Protein AF-A0A9W4LRI4-F1 (afdb_monomer_lite)

pLDDT: mean 78.51, std 10.48, range [51.91, 92.44]

Radius of gyration: 32.68 Å; chains: 1; bounding box: 70×20×78 Å

Secondary structure (DSSP, 8-state):
-HHHHHHHHHHHHHH-HHHHHHHHHHHHHHHHHHHHHHHHHHHHHHHHHHHHHHHHHHHHHHHHHHHHHHHHHHHTTPPEETTTTEE-

Foldseek 3Di:
DVVVVVVVVVVVCVVCVPVVVVVVVVVVVVVVVVVVVVVVVVVVVVVVVVVVVVVVVVVVVVVVVLVVLCVVLVVVVWDQDPVVSDTD

Sequence (88 aa):
MIAAALGEALAFIRRYPRLIATLLAALALIVVAALIYRQIYTSGYEAAQSAIAEQDKGAVDAADKASARRRACIDSGRMWSVATGQCR

Structure (mmCIF, N/CA/C/O backbone):
data_AF-A0A9W4LRI4-F1
#
_entry.id   AF-A0A9W4LRI4-F1
#
loop_
_atom_site.group_PDB
_atom_site.id
_atom_site.type_symbol
_atom_site.label_atom_id
_atom_site.label_alt_id
_atom_site.label_comp_id
_atom_site.label_asym_id
_atom_site.label_entity_id
_atom_site.label_seq_id
_atom_site.pdbx_PDB_ins_code
_atom_site.Cartn_x
_atom_site.Cartn_y
_atom_site.Cartn_z
_atom_site.occupancy
_atom_site.B_iso_or_equiv
_atom_site.auth_seq_id
_atom_site.auth_comp_id
_atom_site.auth_asym_id
_atom_site.auth_atom_id
_atom_site.pdbx_PDB_model_num
ATOM 1 N N . MET A 1 1 ? 40.196 -8.441 -20.563 1.00 58.38 1 MET A N 1
ATOM 2 C CA . MET A 1 1 ? 39.046 -9.363 -20.734 1.00 5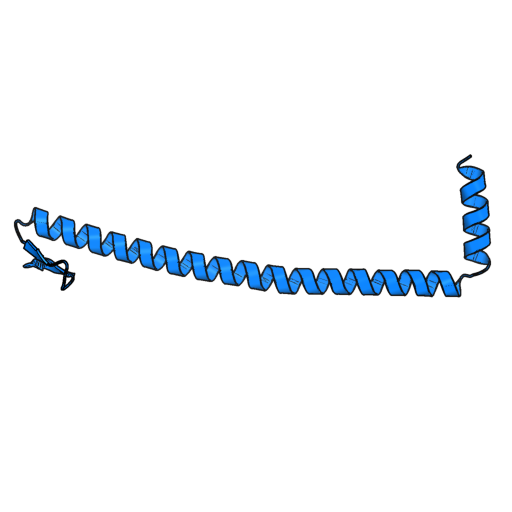8.38 1 MET A CA 1
ATOM 3 C C . MET A 1 1 ? 37.741 -8.630 -21.069 1.00 58.38 1 MET A C 1
ATOM 5 O O . MET A 1 1 ? 37.061 -9.065 -21.983 1.00 58.38 1 MET A O 1
ATOM 9 N N . ILE A 1 2 ? 37.425 -7.485 -20.446 1.00 62.69 2 ILE A N 1
ATOM 10 C CA . ILE A 1 2 ? 36.183 -6.716 -20.713 1.00 62.69 2 ILE A CA 1
ATOM 11 C C . ILE A 1 2 ? 36.101 -6.157 -22.155 1.00 62.69 2 ILE A C 1
ATOM 13 O O . ILE A 1 2 ? 35.042 -6.187 -22.773 1.00 62.69 2 ILE A O 1
ATOM 17 N N . ALA A 1 3 ? 37.224 -5.709 -22.729 1.00 64.25 3 ALA A N 1
ATOM 18 C CA . ALA A 1 3 ? 37.253 -5.125 -24.078 1.00 64.25 3 ALA A CA 1
ATOM 19 C C . ALA A 1 3 ? 36.935 -6.129 -25.208 1.00 64.25 3 ALA A C 1
ATOM 21 O O . ALA A 1 3 ? 36.314 -5.757 -26.199 1.00 64.25 3 ALA A O 1
ATOM 22 N N . ALA A 1 4 ? 37.313 -7.403 -25.045 1.00 65.88 4 ALA A N 1
ATOM 23 C CA . ALA A 1 4 ? 37.013 -8.451 -26.024 1.00 65.88 4 ALA A CA 1
ATOM 24 C C . ALA A 1 4 ? 35.515 -8.806 -26.027 1.00 65.88 4 ALA A C 1
ATOM 26 O O . ALA A 1 4 ? 34.906 -8.903 -27.088 1.00 65.88 4 ALA A O 1
ATOM 27 N N . ALA A 1 5 ? 34.898 -8.883 -24.843 1.00 64.50 5 ALA A N 1
ATOM 28 C CA . ALA A 1 5 ? 33.465 -9.146 -24.698 1.00 64.50 5 ALA A CA 1
ATOM 29 C C . ALA A 1 5 ? 32.587 -8.033 -25.305 1.00 64.50 5 ALA A C 1
ATOM 31 O O . ALA A 1 5 ? 31.554 -8.313 -25.912 1.00 64.50 5 ALA A O 1
ATOM 32 N N . LEU A 1 6 ? 33.012 -6.769 -25.194 1.00 69.31 6 LEU A N 1
ATOM 33 C CA . LEU A 1 6 ? 32.318 -5.635 -25.815 1.00 69.31 6 LEU A CA 1
ATOM 34 C C . LEU A 1 6 ? 32.385 -5.675 -27.350 1.00 69.31 6 LEU A C 1
ATOM 36 O O . LEU A 1 6 ? 31.404 -5.338 -28.014 1.00 69.31 6 LEU A O 1
ATOM 40 N N . GLY A 1 7 ? 33.513 -6.117 -27.915 1.00 73.56 7 GLY A N 1
ATOM 41 C CA . GLY A 1 7 ? 33.684 -6.261 -29.363 1.00 73.56 7 GLY A CA 1
ATOM 42 C C . GLY A 1 7 ? 32.752 -7.312 -29.970 1.00 73.56 7 GLY A C 1
ATOM 43 O O . GLY A 1 7 ? 32.098 -7.049 -30.981 1.00 73.56 7 GLY A O 1
ATOM 44 N N . GLU A 1 8 ? 32.625 -8.473 -29.323 1.00 73.31 8 GLU A N 1
ATOM 45 C CA . GLU A 1 8 ? 31.729 -9.542 -29.783 1.00 73.31 8 GLU A CA 1
ATOM 46 C C . GLU A 1 8 ? 30.248 -9.173 -29.632 1.00 73.31 8 GLU A C 1
ATOM 48 O O . GLU A 1 8 ? 29.449 -9.426 -30.538 1.00 73.31 8 GLU A O 1
ATOM 53 N N . ALA A 1 9 ? 29.885 -8.485 -28.546 1.00 69.44 9 ALA A N 1
ATOM 54 C CA . ALA A 1 9 ? 28.527 -7.989 -28.341 1.00 69.44 9 ALA A CA 1
ATOM 55 C C . ALA A 1 9 ? 28.111 -6.981 -29.428 1.00 69.44 9 ALA A C 1
ATOM 57 O O . ALA A 1 9 ? 27.021 -7.081 -29.992 1.00 69.44 9 ALA A O 1
ATOM 58 N N . LEU A 1 10 ? 28.992 -6.040 -29.783 1.00 76.31 10 LEU A N 1
ATOM 59 C CA . LEU A 1 10 ? 28.731 -5.053 -30.837 1.00 76.31 10 LEU A CA 1
ATOM 60 C C . LEU A 1 10 ? 28.609 -5.696 -32.225 1.00 76.31 10 LEU A C 1
ATOM 62 O O . LEU A 1 10 ? 27.744 -5.302 -33.013 1.00 76.31 10 LEU A O 1
ATOM 66 N N . ALA A 1 11 ? 29.428 -6.709 -32.521 1.00 75.19 11 ALA A N 1
ATOM 67 C CA . ALA A 1 11 ? 29.333 -7.465 -33.767 1.00 75.19 11 ALA A CA 1
ATOM 68 C C . ALA A 1 11 ? 28.001 -8.228 -33.871 1.00 75.19 11 ALA A C 1
ATOM 70 O O . ALA A 1 11 ? 27.361 -8.222 -34.926 1.00 75.19 11 ALA A O 1
ATOM 71 N N . PHE A 1 12 ? 27.542 -8.821 -32.767 1.00 72.69 12 PHE A N 1
ATOM 72 C CA . PHE A 1 12 ? 26.257 -9.511 -32.693 1.00 72.69 12 PHE A CA 1
ATOM 73 C C . PHE A 1 12 ? 25.070 -8.550 -32.855 1.00 72.69 12 PHE A C 1
ATOM 75 O O . PHE A 1 12 ? 24.161 -8.820 -33.644 1.00 72.69 12 PHE A O 1
ATOM 82 N N . ILE A 1 13 ? 25.115 -7.384 -32.197 1.00 77.25 13 ILE A N 1
ATOM 83 C CA . ILE A 1 13 ? 24.086 -6.339 -32.320 1.00 77.25 13 ILE A CA 1
ATOM 84 C C . ILE A 1 13 ? 23.962 -5.848 -33.759 1.00 77.25 13 ILE A C 1
ATOM 86 O O . ILE A 1 13 ? 22.856 -5.723 -34.288 1.00 77.25 13 ILE A O 1
ATOM 90 N N . ARG A 1 14 ? 25.097 -5.622 -34.422 1.00 79.75 14 ARG A N 1
ATOM 91 C CA . ARG A 1 14 ? 25.119 -5.175 -35.815 1.00 79.75 14 ARG A CA 1
ATOM 92 C C . ARG A 1 14 ? 24.634 -6.254 -36.783 1.00 79.75 14 ARG A C 1
ATOM 94 O O . ARG A 1 14 ? 24.077 -5.921 -37.827 1.00 79.75 14 ARG A O 1
ATOM 101 N N . ARG A 1 15 ? 24.827 -7.533 -36.448 1.00 85.38 15 ARG A N 1
ATOM 102 C CA . ARG A 1 15 ? 24.413 -8.667 -37.283 1.00 85.38 15 ARG A CA 1
ATOM 103 C C . ARG A 1 15 ? 22.929 -9.008 -37.151 1.00 85.38 15 ARG A C 1
ATOM 105 O O . ARG A 1 15 ? 22.330 -9.426 -38.139 1.00 85.38 15 ARG A O 1
ATOM 112 N N . TYR A 1 16 ? 22.323 -8.776 -35.985 1.00 84.88 16 TYR A N 1
ATOM 113 C CA . TYR A 1 16 ? 20.914 -9.096 -35.727 1.00 84.88 16 TYR A CA 1
ATOM 114 C C . TYR A 1 16 ? 20.117 -7.932 -35.109 1.00 84.88 16 TYR A C 1
ATOM 116 O O . TYR A 1 16 ? 19.473 -8.102 -34.069 1.00 84.88 16 TYR A O 1
ATOM 124 N N . PRO A 1 17 ? 20.068 -6.754 -35.760 1.00 82.81 17 PRO A N 1
ATOM 125 C CA . PRO A 1 17 ? 19.434 -5.568 -35.182 1.00 82.81 17 PRO A CA 1
ATOM 126 C C . PRO A 1 17 ? 17.930 -5.761 -34.947 1.00 82.81 17 PRO A C 1
ATOM 128 O O . PRO A 1 17 ? 17.382 -5.266 -33.966 1.00 82.81 17 PRO A O 1
ATOM 131 N N . ARG A 1 18 ? 17.259 -6.534 -35.813 1.00 86.81 18 ARG A N 1
ATOM 132 C CA . ARG A 1 18 ? 15.818 -6.811 -35.702 1.00 86.81 18 ARG A CA 1
ATOM 133 C C . ARG A 1 18 ? 15.480 -7.702 -34.508 1.00 86.81 18 ARG A C 1
ATOM 135 O O . ARG A 1 18 ? 14.528 -7.396 -33.804 1.00 86.81 18 ARG A O 1
ATOM 142 N N . LEU A 1 19 ? 16.273 -8.749 -34.256 1.00 84.12 19 LEU A N 1
ATOM 143 C CA . LEU A 1 19 ? 16.062 -9.654 -33.118 1.00 84.12 19 LEU A CA 1
ATOM 144 C C . LEU A 1 19 ? 16.246 -8.924 -31.785 1.00 84.12 19 LEU A C 1
ATOM 146 O O . LEU A 1 19 ? 15.444 -9.089 -30.867 1.00 84.12 19 LEU A O 1
ATOM 150 N N . ILE A 1 20 ? 17.265 -8.071 -31.692 1.00 86.56 20 ILE A N 1
ATOM 151 C CA . ILE A 1 20 ? 17.507 -7.280 -30.483 1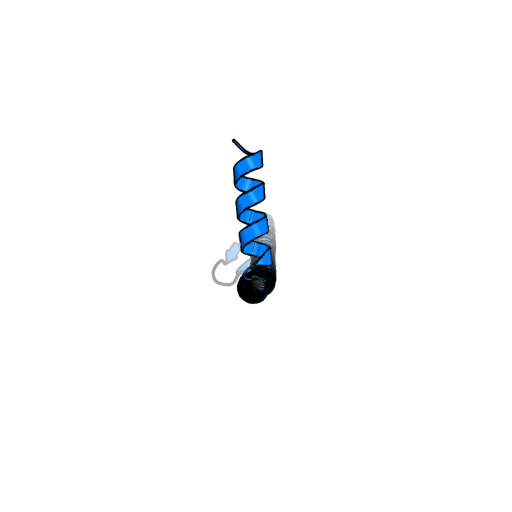.00 86.56 20 ILE A CA 1
ATOM 152 C C . ILE A 1 20 ? 16.401 -6.249 -30.280 1.00 86.56 20 ILE A C 1
ATOM 154 O O . ILE A 1 20 ? 15.897 -6.125 -29.167 1.00 86.56 20 ILE A O 1
ATOM 158 N N . ALA A 1 21 ? 15.958 -5.571 -31.342 1.00 85.06 21 ALA A N 1
ATOM 159 C CA . ALA A 1 21 ? 14.825 -4.656 -31.257 1.00 85.06 21 ALA A CA 1
ATOM 160 C C . ALA A 1 21 ? 13.553 -5.364 -30.761 1.00 85.06 21 ALA A C 1
ATOM 162 O O . ALA A 1 21 ? 12.877 -4.843 -29.878 1.00 85.06 21 ALA A O 1
ATOM 163 N N . THR A 1 22 ? 13.254 -6.573 -31.253 1.00 86.44 22 THR A N 1
ATOM 164 C CA . THR A 1 22 ? 12.100 -7.351 -30.772 1.00 86.44 22 THR A CA 1
ATOM 165 C C . THR A 1 22 ? 12.238 -7.789 -29.318 1.00 86.44 22 THR A C 1
ATOM 167 O O . THR A 1 22 ? 11.262 -7.719 -28.577 1.00 86.44 22 THR A O 1
ATOM 170 N N . LEU A 1 23 ? 13.434 -8.192 -28.877 1.00 86.81 23 LEU A N 1
ATOM 171 C CA . LEU A 1 23 ? 13.671 -8.569 -27.480 1.00 86.81 23 LEU A CA 1
ATOM 172 C C . LEU A 1 23 ? 13.525 -7.370 -26.539 1.00 86.81 23 LEU A C 1
ATOM 174 O O . LEU A 1 23 ? 12.885 -7.484 -25.497 1.00 86.81 23 LEU A O 1
ATOM 178 N N . LEU A 1 24 ? 14.064 -6.212 -26.925 1.00 88.69 24 LEU A N 1
ATOM 179 C CA . LEU A 1 24 ? 13.915 -4.972 -26.165 1.00 88.69 24 LEU A CA 1
ATOM 180 C C . LEU A 1 24 ? 12.456 -4.509 -26.121 1.00 88.69 24 LEU A C 1
ATOM 182 O O . LEU A 1 24 ? 11.985 -4.100 -25.063 1.00 88.69 24 LEU A O 1
ATOM 186 N N . ALA A 1 25 ? 11.724 -4.620 -27.231 1.00 87.44 25 ALA A N 1
ATOM 187 C CA . ALA A 1 25 ? 10.300 -4.301 -27.273 1.00 87.44 25 ALA A CA 1
ATOM 188 C C . ALA A 1 25 ? 9.477 -5.232 -26.366 1.00 87.44 25 ALA A C 1
ATOM 190 O O . ALA A 1 25 ? 8.612 -4.764 -25.627 1.00 87.44 25 ALA A O 1
ATOM 191 N N . ALA A 1 26 ? 9.777 -6.534 -26.365 1.00 88.38 26 ALA A N 1
ATOM 192 C CA . ALA A 1 26 ? 9.130 -7.496 -25.476 1.00 88.38 26 ALA A CA 1
ATOM 193 C C . ALA A 1 26 ? 9.420 -7.190 -23.996 1.00 88.38 26 ALA A C 1
ATOM 195 O O . ALA A 1 26 ? 8.503 -7.165 -23.177 1.00 88.38 26 ALA A O 1
ATOM 196 N N . LEU A 1 27 ? 10.676 -6.882 -23.660 1.00 92.00 27 LEU A N 1
ATOM 197 C CA . LEU A 1 27 ? 11.066 -6.439 -22.319 1.00 92.00 27 LEU A CA 1
ATOM 198 C C . LEU A 1 27 ? 10.326 -5.167 -21.900 1.00 92.00 27 LEU A C 1
ATOM 200 O O . LEU A 1 27 ? 9.802 -5.103 -20.790 1.00 92.00 27 LEU A O 1
ATOM 204 N N . ALA A 1 28 ? 10.236 -4.179 -22.789 1.00 89.38 28 ALA A N 1
ATOM 205 C CA . ALA A 1 28 ? 9.531 -2.933 -22.517 1.00 89.38 28 ALA A CA 1
ATOM 206 C C . ALA A 1 28 ? 8.044 -3.176 -22.216 1.00 89.38 28 ALA A C 1
ATOM 208 O O . ALA A 1 28 ? 7.520 -2.619 -21.254 1.00 89.38 28 ALA A O 1
ATOM 209 N N . LEU A 1 29 ? 7.380 -4.054 -22.975 1.00 90.00 29 LEU A N 1
ATOM 210 C CA . LEU A 1 29 ? 5.982 -4.422 -22.727 1.00 90.00 29 LEU A CA 1
ATOM 211 C C . LEU A 1 29 ? 5.786 -5.074 -21.355 1.00 90.00 29 LEU A C 1
ATOM 213 O O . LEU A 1 29 ? 4.847 -4.719 -20.645 1.00 90.00 29 LEU A O 1
ATOM 217 N N . ILE A 1 30 ? 6.683 -5.979 -20.955 1.00 91.44 30 ILE A N 1
ATOM 218 C CA . ILE A 1 30 ? 6.629 -6.625 -19.635 1.00 91.44 30 ILE A CA 1
ATOM 219 C C . ILE A 1 30 ? 6.789 -5.585 -18.520 1.00 91.44 30 ILE A C 1
ATOM 221 O O . ILE A 1 30 ? 6.029 -5.599 -17.552 1.00 91.44 30 ILE A O 1
ATOM 225 N N . VAL A 1 31 ? 7.740 -4.657 -18.662 1.00 90.44 31 VAL A N 1
ATOM 226 C CA . VAL A 1 31 ? 7.964 -3.586 -17.679 1.00 90.44 31 VAL A CA 1
ATOM 227 C C . VAL A 1 31 ? 6.730 -2.693 -17.557 1.00 90.44 31 VAL A C 1
ATOM 229 O O . VAL A 1 31 ? 6.277 -2.426 -16.447 1.00 90.44 31 VAL A O 1
ATOM 232 N N . VAL A 1 32 ? 6.143 -2.273 -18.680 1.00 90.62 32 VAL A N 1
ATOM 233 C CA . VAL A 1 32 ? 4.927 -1.447 -18.685 1.00 90.62 32 VAL A CA 1
ATOM 234 C C . VAL A 1 32 ? 3.759 -2.186 -18.028 1.00 90.62 32 VAL A C 1
ATOM 236 O O . VAL A 1 32 ? 3.087 -1.618 -17.169 1.00 90.62 32 VAL A O 1
ATOM 239 N N . ALA A 1 33 ? 3.554 -3.463 -18.356 1.00 84.75 33 ALA A N 1
ATOM 240 C CA . ALA A 1 33 ? 2.514 -4.282 -17.739 1.00 84.75 33 ALA A CA 1
ATOM 241 C C . ALA A 1 33 ? 2.707 -4.416 -16.218 1.00 84.75 33 ALA A C 1
ATOM 243 O O . ALA A 1 33 ? 1.745 -4.282 -15.462 1.00 84.75 33 ALA A O 1
ATOM 244 N N . ALA A 1 34 ? 3.946 -4.611 -15.754 1.00 84.88 34 ALA A N 1
ATOM 245 C CA . AL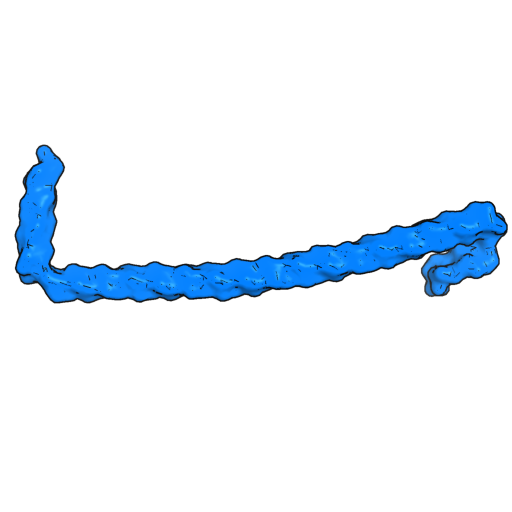A A 1 34 ? 4.266 -4.690 -14.331 1.00 84.88 34 ALA A CA 1
ATOM 246 C C . ALA A 1 34 ? 4.006 -3.366 -13.592 1.00 84.88 34 ALA A C 1
ATOM 248 O O . ALA A 1 34 ? 3.500 -3.377 -12.468 1.00 84.88 34 ALA A O 1
ATOM 249 N N . LEU A 1 35 ? 4.313 -2.224 -14.216 1.00 82.62 35 LEU A N 1
ATOM 250 C CA . LEU A 1 35 ? 4.032 -0.901 -13.650 1.00 82.62 35 LEU A CA 1
ATOM 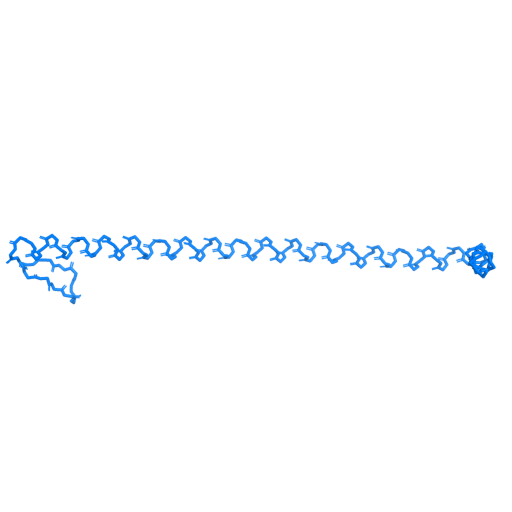251 C C . LEU A 1 35 ? 2.526 -0.642 -13.531 1.00 82.62 35 LEU A C 1
ATOM 253 O O . LEU A 1 35 ? 2.066 -0.226 -12.469 1.00 82.62 35 LEU A O 1
ATOM 257 N N . ILE A 1 36 ? 1.759 -0.953 -14.581 1.00 81.75 36 ILE A N 1
ATOM 258 C CA . ILE A 1 36 ? 0.294 -0.830 -14.575 1.00 81.75 36 ILE A CA 1
ATOM 259 C C . ILE A 1 36 ? -0.308 -1.726 -13.488 1.00 81.75 36 ILE A C 1
ATOM 261 O O . ILE A 1 36 ? -1.104 -1.260 -12.673 1.00 81.75 36 ILE A O 1
ATOM 265 N N . TYR A 1 37 ? 0.109 -2.994 -13.430 1.00 74.62 37 TYR A N 1
ATOM 266 C CA . TYR A 1 37 ? -0.350 -3.942 -12.415 1.00 74.62 37 TYR A CA 1
ATOM 267 C C . TYR A 1 37 ? -0.078 -3.429 -10.999 1.00 74.62 37 TYR A C 1
ATOM 269 O O . TYR A 1 37 ?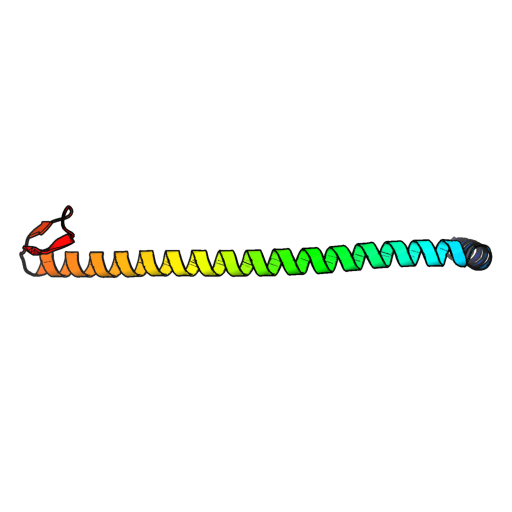 -0.974 -3.424 -10.155 1.00 74.62 37 TYR A O 1
ATOM 277 N N . ARG A 1 38 ? 1.142 -2.936 -10.748 1.00 73.81 38 ARG A N 1
ATOM 278 C CA . ARG A 1 38 ? 1.526 -2.372 -9.453 1.00 73.81 38 ARG A CA 1
ATOM 279 C C . ARG A 1 38 ? 0.635 -1.195 -9.072 1.00 73.81 38 ARG A C 1
ATOM 281 O O . ARG A 1 38 ? 0.168 -1.166 -7.944 1.00 73.81 38 ARG A O 1
ATOM 288 N N . GLN A 1 39 ? 0.374 -0.271 -9.992 1.00 71.19 39 GLN A N 1
ATOM 289 C CA . GLN A 1 39 ? -0.419 0.928 -9.720 1.00 71.19 39 GLN A CA 1
ATOM 290 C C . GLN A 1 39 ? -1.890 0.611 -9.407 1.00 71.19 39 GLN A C 1
ATOM 292 O O . GLN A 1 39 ? -2.483 1.217 -8.510 1.00 71.19 39 GLN A O 1
ATOM 297 N N . ILE A 1 40 ? -2.473 -0.371 -10.100 1.00 68.88 40 ILE A N 1
ATOM 298 C CA . ILE A 1 40 ? -3.835 -0.853 -9.826 1.00 68.88 40 ILE A CA 1
ATOM 299 C C . ILE A 1 40 ? -3.897 -1.520 -8.445 1.00 68.88 40 ILE A C 1
ATOM 301 O O . ILE A 1 40 ? -4.798 -1.239 -7.658 1.00 68.88 40 ILE A O 1
ATOM 305 N N . TYR A 1 41 ? -2.919 -2.366 -8.117 1.00 63.94 41 TYR A N 1
ATOM 306 C CA . TYR A 1 41 ? -2.904 -3.066 -6.833 1.00 63.94 41 TYR A CA 1
ATOM 307 C C . TYR A 1 41 ? -2.625 -2.145 -5.646 1.00 63.94 41 TYR A C 1
ATOM 309 O O . TYR A 1 41 ? -3.267 -2.289 -4.610 1.00 63.94 41 TYR A O 1
ATOM 317 N N . THR A 1 42 ? -1.701 -1.192 -5.773 1.00 61.53 42 THR A N 1
ATOM 318 C CA . THR A 1 42 ? -1.368 -0.275 -4.673 1.00 61.53 42 THR A CA 1
ATOM 319 C C . THR A 1 42 ? -2.516 0.683 -4.382 1.00 61.53 42 THR A C 1
ATOM 321 O O . THR A 1 42 ? -2.853 0.868 -3.220 1.00 61.53 42 THR A O 1
ATOM 324 N N . SER A 1 43 ? -3.182 1.218 -5.412 1.00 60.78 43 SER A N 1
ATOM 325 C CA . SER A 1 43 ? -4.331 2.118 -5.222 1.00 60.78 43 SER A CA 1
ATOM 326 C C . SER A 1 43 ? -5.538 1.416 -4.593 1.00 60.78 43 SER A C 1
ATOM 328 O O . SER A 1 43 ? -6.166 1.970 -3.693 1.00 60.78 43 SER A O 1
ATOM 330 N N . GLY A 1 44 ? -5.835 0.177 -5.000 1.00 58.16 44 GLY A N 1
ATOM 331 C CA . GLY A 1 44 ? -6.889 -0.622 -4.369 1.00 58.16 44 GLY A CA 1
ATOM 332 C C . GLY A 1 44 ? -6.559 -1.005 -2.923 1.00 58.16 44 GLY A C 1
ATOM 333 O O . GLY A 1 44 ? -7.430 -0.969 -2.056 1.00 58.16 44 GLY A O 1
ATOM 334 N N . TYR A 1 45 ? -5.295 -1.333 -2.648 1.00 51.91 45 TYR A N 1
ATOM 335 C CA . TYR A 1 45 ? -4.828 -1.716 -1.316 1.00 51.91 45 TYR A CA 1
ATOM 336 C C . TYR A 1 45 ? -4.823 -0.538 -0.333 1.00 51.91 45 TYR A C 1
ATOM 338 O O . TYR A 1 45 ? -5.298 -0.680 0.791 1.00 51.91 45 TYR A O 1
ATOM 346 N N . GLU A 1 46 ? -4.350 0.634 -0.757 1.00 60.81 46 GLU A N 1
ATOM 347 C CA . GLU A 1 46 ? -4.368 1.855 0.056 1.00 60.81 46 GLU A CA 1
ATOM 348 C C . GLU A 1 46 ? -5.800 2.318 0.348 1.00 60.81 46 GLU A C 1
ATOM 350 O O . GLU A 1 46 ? -6.113 2.633 1.495 1.00 60.81 46 GLU A O 1
ATOM 355 N N . ALA A 1 47 ? -6.695 2.271 -0.647 1.00 58.09 47 ALA A N 1
ATOM 356 C CA . ALA A 1 47 ? -8.107 2.610 -0.462 1.00 58.09 47 ALA A CA 1
ATOM 357 C C . ALA A 1 47 ? -8.832 1.633 0.483 1.00 58.09 47 ALA A C 1
ATOM 359 O O . ALA A 1 47 ? -9.656 2.040 1.304 1.00 58.09 47 ALA A O 1
ATOM 360 N N . ALA A 1 48 ? -8.518 0.337 0.396 1.00 56.06 48 ALA A N 1
ATOM 361 C CA . ALA A 1 48 ? -9.070 -0.662 1.304 1.00 56.06 48 ALA A CA 1
ATOM 362 C C . ALA A 1 48 ? -8.553 -0.461 2.737 1.00 56.06 48 ALA A C 1
ATOM 364 O O . ALA A 1 48 ? -9.335 -0.518 3.684 1.00 56.06 48 ALA A O 1
ATOM 365 N N . GLN A 1 49 ? -7.259 -0.169 2.908 1.00 58.50 49 GLN A N 1
ATOM 366 C CA . GLN A 1 49 ? -6.699 0.136 4.224 1.00 58.50 49 GLN A CA 1
ATOM 367 C C . GLN A 1 49 ? -7.282 1.409 4.830 1.00 58.50 49 GLN A C 1
ATOM 369 O O . GLN A 1 49 ? -7.586 1.413 6.021 1.00 58.50 49 GLN A O 1
ATOM 374 N N . SER A 1 50 ? -7.468 2.476 4.046 1.00 64.81 50 SER A N 1
ATOM 375 C CA . SER A 1 50 ? -8.074 3.706 4.558 1.00 64.81 50 SER A CA 1
ATOM 376 C C . SER A 1 50 ? -9.520 3.479 4.990 1.00 64.81 50 SER A C 1
ATOM 378 O O . SER A 1 50 ? -9.910 3.953 6.052 1.00 64.81 50 SER A O 1
ATOM 380 N N . ALA A 1 51 ? -10.286 2.697 4.224 1.00 66.44 51 ALA A N 1
ATOM 381 C CA . ALA A 1 51 ? -11.659 2.349 4.576 1.00 66.44 51 ALA A CA 1
ATOM 382 C C . ALA A 1 51 ? -11.735 1.523 5.872 1.00 66.44 51 ALA A C 1
ATOM 384 O O . ALA A 1 51 ? -12.561 1.817 6.734 1.00 66.44 51 ALA A O 1
ATOM 385 N N . ILE A 1 52 ? -10.846 0.537 6.045 1.00 66.06 52 ILE A N 1
ATOM 386 C CA . ILE A 1 52 ? -10.753 -0.254 7.284 1.00 66.06 52 ILE A CA 1
ATOM 387 C C . ILE A 1 52 ? -10.350 0.640 8.463 1.00 66.06 52 ILE A C 1
ATOM 389 O O . ILE A 1 52 ? -10.997 0.614 9.504 1.00 66.06 52 ILE A O 1
ATOM 393 N N . ALA A 1 53 ? -9.333 1.488 8.292 1.00 68.31 53 ALA A N 1
ATOM 394 C CA . ALA A 1 53 ? -8.874 2.393 9.343 1.00 68.31 53 ALA A CA 1
ATOM 395 C C . ALA A 1 53 ? -9.951 3.412 9.762 1.00 68.31 53 ALA A C 1
ATOM 397 O O . ALA A 1 53 ? -10.007 3.816 10.924 1.00 68.31 53 ALA A O 1
ATOM 398 N N . GLU A 1 54 ? -10.800 3.845 8.831 1.00 73.19 54 GLU A N 1
ATOM 399 C CA . GLU A 1 54 ? -11.912 4.753 9.107 1.00 73.19 54 GLU A CA 1
ATOM 400 C C . GLU A 1 54 ? -13.075 4.042 9.815 1.00 73.19 54 GLU A C 1
ATOM 402 O O . GLU A 1 54 ? -13.632 4.583 10.773 1.00 73.19 54 GLU A O 1
ATOM 407 N N . GLN A 1 55 ? -13.379 2.798 9.429 1.00 70.00 55 GLN A N 1
ATOM 408 C CA . GLN A 1 55 ? -14.339 1.950 10.143 1.00 70.00 55 GLN A CA 1
ATOM 409 C C . GLN A 1 55 ? -13.890 1.655 11.581 1.00 70.00 55 GLN A C 1
ATOM 411 O O . GLN A 1 55 ? -14.687 1.809 12.510 1.00 70.00 55 GLN A O 1
ATOM 416 N N . ASP A 1 56 ? -12.617 1.309 11.781 1.00 75.00 56 ASP A N 1
ATOM 417 C CA . ASP A 1 56 ? -12.051 1.045 13.106 1.00 75.00 56 ASP A CA 1
ATOM 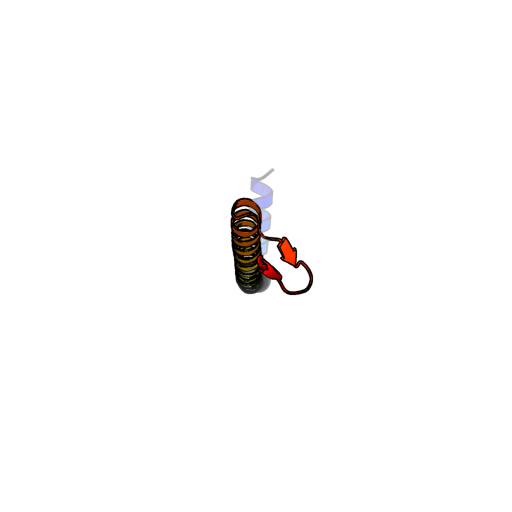418 C C . ASP A 1 56 ? -12.077 2.296 13.988 1.00 75.00 56 ASP A C 1
ATOM 420 O O . ASP A 1 56 ? -12.493 2.225 15.145 1.00 75.00 56 ASP A O 1
ATOM 424 N N . LYS A 1 57 ? -11.719 3.470 13.448 1.00 76.69 57 LYS A N 1
ATOM 425 C CA . LYS A 1 57 ? -11.843 4.743 14.180 1.00 76.69 57 LYS A CA 1
ATOM 426 C C . LYS A 1 57 ? -13.283 5.027 14.594 1.00 76.69 57 LYS A C 1
ATOM 428 O O . LYS A 1 57 ? -13.515 5.396 15.740 1.00 76.69 57 LYS A O 1
ATOM 433 N N . GLY A 1 58 ? -14.252 4.812 13.705 1.00 77.25 58 GLY A N 1
ATOM 434 C CA . GLY A 1 58 ? -15.669 4.973 14.033 1.00 77.25 58 GLY A CA 1
ATOM 435 C C . GLY A 1 58 ? -16.128 4.032 15.152 1.00 77.25 58 GLY A C 1
ATOM 436 O O . GLY A 1 58 ? -16.880 4.444 16.039 1.00 77.25 58 GLY A O 1
ATOM 437 N N . ALA A 1 59 ? -15.644 2.788 15.149 1.00 75.06 59 ALA A N 1
ATOM 438 C CA . ALA A 1 59 ? -15.932 1.812 16.196 1.00 75.06 59 ALA A CA 1
ATOM 439 C C . ALA A 1 59 ? -15.290 2.193 17.541 1.00 75.06 59 ALA A C 1
ATOM 441 O O . ALA A 1 59 ? -15.957 2.112 18.575 1.00 75.06 59 ALA A O 1
ATOM 442 N N . VAL A 1 60 ? -14.037 2.655 17.534 1.00 78.12 60 VAL A N 1
ATOM 443 C CA . VAL A 1 60 ? -13.332 3.139 18.732 1.00 78.12 60 VAL A CA 1
ATOM 444 C C . VAL A 1 60 ? -14.019 4.380 19.303 1.00 78.12 60 VAL A C 1
ATOM 446 O O . VAL A 1 60 ? -14.353 4.391 20.484 1.00 78.12 60 VAL A O 1
ATOM 449 N N . ASP A 1 61 ? -14.356 5.368 18.473 1.00 85.94 61 ASP A N 1
ATOM 450 C CA . ASP A 1 61 ? -15.082 6.570 18.902 1.00 85.94 61 ASP A CA 1
ATOM 451 C C . ASP A 1 61 ? -16.462 6.232 19.486 1.00 85.94 61 ASP A C 1
ATOM 453 O O . ASP A 1 61 ? -16.919 6.847 20.457 1.00 85.94 61 ASP A O 1
ATOM 457 N N . ALA A 1 62 ? -17.161 5.260 18.894 1.00 80.75 62 ALA A N 1
ATOM 458 C CA . ALA A 1 62 ? -18.435 4.777 19.411 1.00 80.75 62 ALA A CA 1
ATOM 459 C C . ALA A 1 62 ? -18.262 4.072 20.765 1.00 80.75 62 ALA A C 1
ATOM 461 O O . ALA A 1 62 ? -19.054 4.310 21.684 1.00 80.75 62 ALA A O 1
ATOM 462 N N . ALA A 1 63 ? -17.216 3.254 20.911 1.00 77.00 63 ALA A N 1
ATOM 463 C CA . ALA A 1 63 ? -16.876 2.584 22.161 1.00 77.00 63 ALA A CA 1
ATOM 464 C C . ALA A 1 63 ? -16.491 3.588 23.260 1.00 77.00 63 ALA A C 1
ATOM 466 O O . ALA A 1 63 ? -16.976 3.472 24.387 1.00 77.00 63 ALA A O 1
ATOM 467 N N . ASP A 1 64 ? -15.714 4.620 22.935 1.00 85.75 64 ASP A N 1
ATOM 468 C CA . ASP A 1 64 ? -15.327 5.679 23.867 1.00 85.75 64 ASP A CA 1
ATOM 469 C C . ASP A 1 64 ? -16.532 6.505 24.313 1.00 85.75 64 ASP A C 1
ATOM 471 O O . ASP A 1 64 ? -16.723 6.732 25.511 1.00 85.75 64 ASP A O 1
ATOM 475 N N . LYS A 1 65 ? -17.423 6.874 23.384 1.00 86.88 65 LYS A N 1
ATOM 476 C CA . LYS A 1 65 ? -18.691 7.543 23.720 1.00 86.88 65 LYS A CA 1
ATOM 477 C C . LYS A 1 65 ? -19.568 6.671 24.616 1.00 86.88 65 LYS A C 1
ATOM 479 O O . LYS A 1 65 ? -20.156 7.180 25.572 1.00 86.88 65 LYS A O 1
ATOM 484 N N . ALA A 1 66 ? -19.661 5.370 24.345 1.00 82.38 66 ALA A N 1
ATOM 485 C CA . ALA A 1 66 ? -20.406 4.439 25.189 1.00 82.38 66 ALA A CA 1
ATOM 486 C C . ALA A 1 66 ? -19.771 4.300 26.585 1.00 82.38 66 ALA A C 1
ATOM 488 O O . ALA A 1 66 ? -20.479 4.329 27.592 1.00 82.38 66 ALA A O 1
ATOM 489 N N . SER A 1 67 ? -18.440 4.225 26.660 1.00 81.38 67 SER A N 1
ATOM 490 C CA . SER A 1 67 ? -17.669 4.162 27.907 1.00 81.38 67 SER A CA 1
ATOM 491 C C . SER A 1 67 ? -17.842 5.429 28.747 1.00 81.38 67 SER A C 1
ATOM 493 O O . SER A 1 67 ? -18.090 5.343 29.951 1.00 81.38 67 SER A O 1
ATOM 495 N N . ALA A 1 68 ? -17.797 6.604 28.116 1.00 87.12 68 ALA A N 1
ATOM 496 C CA . ALA A 1 68 ? -18.034 7.889 28.766 1.00 87.12 68 ALA A CA 1
ATOM 497 C C . ALA A 1 68 ? -19.467 7.998 29.309 1.00 87.12 68 ALA A C 1
ATOM 499 O O . ALA A 1 68 ? -19.658 8.377 30.463 1.00 87.12 68 ALA A O 1
ATOM 500 N N . ARG A 1 69 ? -20.478 7.590 28.524 1.00 85.75 69 ARG A N 1
ATOM 501 C CA . ARG A 1 69 ? -21.883 7.537 28.974 1.00 85.75 69 ARG A CA 1
ATOM 502 C C . ARG A 1 69 ? -22.075 6.586 30.152 1.00 85.75 69 ARG A C 1
ATOM 504 O O . ARG A 1 69 ? -22.787 6.919 31.096 1.00 85.75 69 ARG A O 1
ATOM 511 N N . ARG A 1 70 ? -21.423 5.420 30.116 1.00 84.12 70 ARG A N 1
ATOM 512 C CA . ARG A 1 70 ? -21.446 4.455 31.218 1.00 84.12 70 ARG A CA 1
ATOM 513 C C . ARG A 1 70 ? -20.825 5.034 32.486 1.00 84.12 70 ARG A C 1
ATOM 515 O O . ARG A 1 70 ? -21.426 4.894 33.545 1.00 84.12 70 ARG A O 1
ATOM 522 N N . ARG A 1 71 ? -19.656 5.678 32.392 1.00 87.19 71 ARG A N 1
ATOM 523 C CA . ARG A 1 71 ? -19.016 6.329 33.548 1.00 87.19 71 ARG A CA 1
ATOM 524 C C . ARG A 1 71 ? -19.911 7.409 34.139 1.00 87.19 71 ARG A C 1
ATOM 526 O O . ARG A 1 71 ? -20.265 7.298 35.301 1.00 87.19 71 ARG A O 1
ATOM 533 N N . ALA A 1 72 ? -20.407 8.332 33.315 1.00 90.00 72 ALA A N 1
ATOM 534 C CA . ALA A 1 72 ? -21.316 9.388 33.763 1.00 90.00 72 ALA A CA 1
ATOM 535 C C . ALA A 1 72 ? -22.580 8.839 34.456 1.00 90.00 72 ALA A C 1
ATOM 537 O O . ALA A 1 72 ? -23.050 9.407 35.438 1.00 90.00 72 ALA A O 1
ATOM 538 N N . CYS A 1 73 ? -23.116 7.711 33.975 1.00 90.38 73 CYS A N 1
ATOM 539 C CA . CYS A 1 73 ? -24.232 7.022 34.618 1.00 90.38 73 CYS A CA 1
ATOM 540 C C . CYS A 1 73 ? -23.881 6.540 36.033 1.00 90.38 73 CYS A C 1
ATOM 542 O O . CYS A 1 73 ? -24.588 6.855 36.990 1.00 90.38 73 CYS A O 1
ATOM 544 N N . ILE A 1 74 ? -22.770 5.813 36.161 1.00 89.25 74 ILE A N 1
ATOM 545 C CA . ILE A 1 74 ? -22.307 5.255 37.435 1.00 89.25 74 ILE A CA 1
ATOM 546 C C . ILE A 1 74 ? -21.949 6.380 38.414 1.00 89.25 74 ILE A C 1
ATOM 548 O O . ILE A 1 74 ? -22.359 6.328 39.570 1.00 89.25 74 ILE A O 1
ATOM 552 N N . ASP A 1 75 ? -21.270 7.426 37.939 1.00 92.44 75 ASP A N 1
ATOM 553 C CA . ASP A 1 75 ? -20.880 8.592 38.740 1.00 92.44 75 ASP A CA 1
ATOM 554 C C . ASP A 1 75 ? -22.107 9.360 39.264 1.00 92.44 75 ASP A C 1
ATOM 556 O O . ASP A 1 75 ? -22.073 9.930 40.352 1.00 92.44 75 ASP A O 1
ATOM 560 N N . SER A 1 76 ? -23.227 9.327 38.532 1.00 90.00 76 SER A N 1
ATOM 561 C CA . SER A 1 76 ? -24.513 9.885 38.978 1.00 90.00 76 SER A CA 1
ATOM 562 C C . SER A 1 76 ? -25.286 8.992 39.962 1.00 90.00 76 SER A C 1
ATOM 564 O O . SER A 1 76 ? -26.409 9.327 40.341 1.00 90.00 76 SER A O 1
ATOM 566 N N . GLY A 1 77 ? -24.716 7.850 40.364 1.00 91.19 77 GLY A N 1
ATOM 567 C CA . GLY A 1 77 ? -25.344 6.879 41.265 1.00 91.19 77 GLY A CA 1
ATOM 568 C C . GLY A 1 77 ? -26.430 6.019 40.610 1.00 91.19 77 GLY A C 1
ATOM 569 O O . GLY A 1 77 ? -27.200 5.366 41.312 1.00 91.19 77 GLY A O 1
ATOM 570 N N . ARG A 1 78 ? -26.513 6.023 39.275 1.00 92.12 78 ARG A N 1
ATOM 571 C CA . ARG A 1 78 ? -27.499 5.270 38.488 1.00 92.12 78 ARG A CA 1
ATOM 572 C C . ARG A 1 78 ? -26.940 3.936 38.001 1.00 92.12 78 ARG A C 1
ATOM 574 O O . ARG A 1 78 ? -25.730 3.709 37.974 1.00 92.12 78 ARG A O 1
ATOM 581 N N . MET A 1 79 ? -27.829 3.040 37.581 1.00 88.75 79 MET A N 1
ATOM 582 C CA . MET A 1 79 ? -27.472 1.693 37.154 1.00 88.75 79 MET A CA 1
ATOM 583 C C . MET A 1 79 ? -27.383 1.605 35.626 1.00 88.75 79 MET A C 1
ATOM 585 O O . MET A 1 79 ? -28.325 1.908 34.892 1.00 88.75 79 MET A O 1
ATOM 589 N N . TRP A 1 80 ? -26.229 1.160 35.126 1.00 88.25 80 TRP A N 1
ATOM 590 C CA . TRP A 1 80 ? -26.005 0.967 33.693 1.00 88.25 80 TRP A CA 1
ATOM 591 C C . TRP A 1 80 ? -26.536 -0.390 33.211 1.00 88.25 80 TRP A C 1
ATOM 593 O O . TRP A 1 80 ? -26.117 -1.437 33.706 1.00 88.25 80 TRP A O 1
ATOM 603 N N . SER A 1 81 ? -27.403 -0.393 32.195 1.00 88.44 81 SER A N 1
ATOM 604 C CA . SER A 1 81 ? -27.899 -1.611 31.544 1.00 88.44 81 SER A CA 1
ATOM 605 C C . SER A 1 81 ? -27.076 -1.946 30.299 1.00 88.44 81 SER A C 1
ATOM 607 O O . SER A 1 81 ? -27.184 -1.280 29.271 1.00 88.44 81 SER A O 1
ATOM 609 N N . VAL A 1 82 ? -26.294 -3.030 30.358 1.00 79.38 82 VAL A N 1
ATOM 610 C CA . VAL A 1 82 ? -25.477 -3.500 29.219 1.00 79.38 82 VAL A CA 1
ATOM 611 C C . VAL A 1 82 ? -26.346 -3.962 28.045 1.00 79.38 82 VAL A C 1
ATOM 613 O O . VAL A 1 82 ? -25.997 -3.716 26.898 1.00 79.38 82 VAL A O 1
ATOM 616 N N . ALA A 1 83 ? -27.504 -4.568 28.323 1.00 80.94 83 ALA A N 1
ATOM 617 C CA . ALA A 1 83 ? -28.399 -5.101 27.296 1.00 80.94 83 ALA A CA 1
ATOM 618 C C . ALA A 1 83 ? -29.075 -4.015 26.441 1.00 80.94 83 ALA A C 1
ATOM 620 O O . ALA A 1 83 ? -29.405 -4.261 25.288 1.00 80.94 83 ALA A O 1
ATOM 621 N N . THR A 1 84 ? -29.301 -2.823 27.003 1.00 83.12 84 THR A N 1
ATOM 622 C CA . THR A 1 84 ? -30.008 -1.728 26.310 1.00 83.12 84 THR A CA 1
ATOM 623 C C . THR A 1 84 ? -29.117 -0.522 26.019 1.00 83.12 84 THR A C 1
ATOM 625 O O . THR A 1 84 ? -29.524 0.368 25.277 1.00 83.12 84 THR A O 1
ATOM 628 N N . GLY A 1 85 ? -27.913 -0.463 26.600 1.00 80.88 85 GLY A N 1
ATOM 629 C CA . GLY A 1 85 ? -27.031 0.704 26.515 1.00 80.88 85 GLY A CA 1
ATOM 630 C C . GLY A 1 85 ? -27.612 1.950 27.191 1.00 80.88 85 GLY A C 1
ATOM 631 O O . GLY A 1 85 ? -27.249 3.070 26.832 1.00 80.88 85 GLY A O 1
ATOM 632 N N . GLN A 1 86 ? -28.549 1.768 28.126 1.00 85.06 86 GLN A N 1
ATOM 633 C CA . GLN A 1 86 ? -29.250 2.850 28.813 1.00 85.06 86 GLN A CA 1
ATOM 634 C C . GLN A 1 86 ? -28.836 2.946 30.282 1.00 85.06 86 GLN A C 1
ATOM 636 O O . GLN A 1 86 ? -28.552 1.945 30.943 1.00 85.06 86 GLN A O 1
ATOM 641 N N . CYS A 1 87 ? -28.854 4.175 30.790 1.00 86.25 87 CYS A N 1
ATOM 642 C CA . CYS A 1 87 ? -28.679 4.494 32.199 1.00 86.25 87 CYS A CA 1
ATOM 643 C C . CYS A 1 87 ? -30.048 4.616 32.878 1.00 86.25 87 CYS A C 1
ATOM 645 O O . CYS A 1 87 ? -30.902 5.338 32.360 1.00 86.25 87 CYS A O 1
ATOM 647 N N . ARG A 1 88 ? -30.263 3.924 34.001 1.00 85.25 88 ARG A N 1
ATOM 648 C CA . ARG A 1 88 ? -31.503 3.997 34.788 1.00 85.25 88 ARG A CA 1
ATOM 649 C C . ARG A 1 88 ? -31.221 4.536 36.181 1.00 85.25 88 ARG A C 1
ATOM 651 O O . ARG A 1 88 ? -30.406 3.905 36.886 1.00 85.25 88 ARG A O 1
#